Protein AF-A0A9E2R8F4-F1 (afdb_monomer_lite)

pLDDT: mean 76.2, std 15.72, range [42.34, 91.75]

Structure (mmCIF, N/CA/C/O backbone):
data_AF-A0A9E2R8F4-F1
#
_entry.id   AF-A0A9E2R8F4-F1
#
loop_
_atom_site.group_PDB
_atom_site.id
_atom_site.type_symbol
_atom_site.label_atom_id
_atom_site.label_alt_id
_atom_site.label_comp_id
_atom_site.label_asym_id
_atom_site.label_entity_id
_atom_site.label_seq_id
_atom_site.pdbx_PDB_ins_code
_atom_site.Cartn_x
_atom_site.Cartn_y
_atom_site.Cartn_z
_atom_site.occupancy
_atom_site.B_iso_or_equiv
_atom_site.auth_seq_id
_atom_site.auth_comp_id
_atom_site.auth_asym_id
_atom_site.auth_atom_id
_atom_site.pdbx_PDB_model_num
ATOM 1 N N . MET A 1 1 ? 22.114 -28.091 -28.257 1.00 45.56 1 MET A N 1
ATOM 2 C CA . MET A 1 1 ? 21.878 -26.692 -27.839 1.00 45.56 1 MET A CA 1
ATOM 3 C C . MET A 1 1 ? 20.404 -26.543 -27.518 1.00 45.56 1 MET A C 1
ATOM 5 O O . MET A 1 1 ? 19.605 -26.364 -28.424 1.00 45.56 1 MET A O 1
ATOM 9 N N . LEU A 1 2 ? 20.029 -26.735 -26.254 1.00 44.59 2 LEU A N 1
ATOM 10 C CA . LEU A 1 2 ? 18.656 -26.515 -25.806 1.00 44.59 2 LEU A CA 1
ATOM 11 C C . LEU A 1 2 ? 18.560 -25.064 -25.327 1.00 44.59 2 LEU A C 1
ATOM 13 O O . LEU A 1 2 ? 19.376 -24.624 -24.521 1.00 44.59 2 LEU A O 1
ATOM 17 N N . ASN A 1 3 ? 17.620 -24.320 -25.907 1.00 44.53 3 ASN A N 1
ATOM 18 C CA . ASN A 1 3 ? 17.396 -22.906 -25.636 1.00 44.53 3 ASN A CA 1
ATOM 19 C C . ASN A 1 3 ? 17.088 -22.674 -24.149 1.00 44.53 3 ASN A C 1
ATOM 21 O O . ASN A 1 3 ? 16.184 -23.298 -23.595 1.00 44.53 3 ASN A O 1
ATOM 25 N N . VAL A 1 4 ? 17.787 -21.701 -23.555 1.00 55.56 4 VAL A N 1
ATOM 26 C CA . VAL A 1 4 ? 17.631 -21.169 -22.181 1.00 55.56 4 VAL A CA 1
ATOM 27 C C . VAL A 1 4 ? 16.216 -20.637 -21.871 1.00 55.56 4 VAL A C 1
ATOM 29 O O . VAL A 1 4 ? 15.943 -20.211 -20.755 1.00 55.56 4 VAL A O 1
ATOM 32 N N . ASP A 1 5 ? 15.281 -20.696 -22.821 1.00 58.69 5 ASP A N 1
ATOM 33 C CA . ASP A 1 5 ? 13.899 -20.254 -22.622 1.00 58.69 5 ASP A CA 1
ATOM 34 C C . ASP A 1 5 ? 12.928 -21.393 -22.231 1.00 58.69 5 ASP A C 1
ATOM 36 O O . ASP A 1 5 ? 11.921 -21.139 -21.576 1.00 58.69 5 ASP A O 1
ATOM 40 N N . GLN A 1 6 ? 13.243 -22.667 -22.523 1.00 52.72 6 GLN A N 1
ATOM 41 C CA . GLN A 1 6 ? 12.317 -23.793 -22.267 1.00 52.72 6 GLN A CA 1
ATOM 42 C C . GLN A 1 6 ? 12.386 -24.389 -20.848 1.00 52.72 6 GLN A C 1
ATOM 44 O O . GLN A 1 6 ? 11.528 -25.182 -20.467 1.00 52.72 6 GLN A O 1
ATOM 49 N N . SER A 1 7 ? 13.359 -24.000 -20.021 1.00 47.59 7 SER A N 1
ATOM 50 C CA . SER A 1 7 ? 13.517 -24.538 -18.655 1.00 47.59 7 SER A CA 1
ATOM 51 C C . SER A 1 7 ? 12.638 -23.848 -17.600 1.00 47.59 7 SER A C 1
ATOM 53 O O . SER A 1 7 ? 12.637 -24.250 -16.437 1.00 47.59 7 SER A O 1
ATOM 55 N N . ARG A 1 8 ? 11.869 -22.821 -17.985 1.00 50.94 8 ARG A N 1
ATOM 56 C CA . ARG A 1 8 ? 11.067 -21.986 -17.072 1.00 50.94 8 ARG A CA 1
ATOM 57 C C . ARG A 1 8 ? 9.810 -22.661 -16.507 1.00 50.94 8 ARG A C 1
ATOM 59 O O . ARG A 1 8 ? 9.228 -22.128 -15.572 1.00 50.94 8 ARG A O 1
ATOM 66 N N . ALA A 1 9 ? 9.400 -23.813 -17.042 1.00 50.09 9 ALA A N 1
ATOM 67 C CA . ALA A 1 9 ? 8.168 -24.502 -16.640 1.00 50.09 9 ALA A CA 1
ATOM 68 C C . ALA A 1 9 ? 8.376 -25.707 -15.695 1.00 50.09 9 ALA A C 1
ATOM 70 O O . ALA A 1 9 ? 7.396 -26.266 -15.215 1.00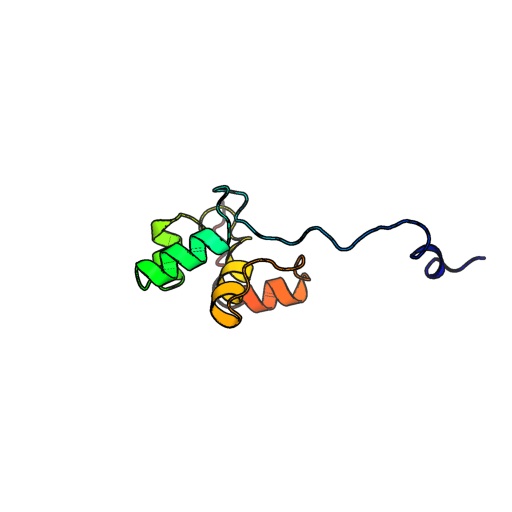 50.09 9 ALA A O 1
ATOM 71 N N . ILE A 1 10 ? 9.622 -26.126 -15.430 1.00 53.75 10 ILE A N 1
ATOM 72 C CA . ILE A 1 10 ? 9.915 -27.387 -14.710 1.00 53.75 10 ILE A CA 1
ATOM 73 C C . ILE A 1 10 ? 10.238 -27.144 -13.227 1.00 53.75 10 ILE A C 1
ATOM 75 O O . ILE A 1 10 ? 9.917 -27.963 -12.370 1.00 53.75 10 ILE A O 1
ATOM 79 N N . PHE A 1 11 ? 10.808 -25.985 -12.898 1.00 48.91 11 PHE A N 1
ATOM 80 C CA . PHE A 1 11 ? 10.978 -25.546 -11.518 1.00 48.91 11 PHE A CA 1
ATOM 81 C C . PHE A 1 11 ? 9.893 -24.525 -11.213 1.00 48.91 11 PHE A C 1
ATOM 83 O O . PHE A 1 11 ? 9.872 -23.461 -11.825 1.00 48.91 11 PHE A O 1
ATOM 90 N N . GLY A 1 12 ? 8.994 -24.855 -10.286 1.00 52.06 12 GLY A N 1
ATOM 91 C CA . GLY A 1 12 ? 7.975 -23.955 -9.754 1.00 52.06 12 GLY A CA 1
ATOM 92 C C . GLY A 1 12 ? 8.581 -22.737 -9.058 1.00 52.06 12 GLY A C 1
ATOM 93 O O . GLY A 1 12 ? 8.486 -22.602 -7.841 1.00 52.06 12 GLY A O 1
ATOM 94 N N . TYR A 1 13 ? 9.167 -21.820 -9.825 1.00 56.00 13 TYR A N 1
ATOM 95 C CA . TYR A 1 13 ? 9.445 -20.452 -9.413 1.00 56.00 13 TYR A CA 1
ATOM 96 C C . TYR A 1 13 ? 8.118 -19.704 -9.434 1.00 56.00 13 TYR A C 1
ATOM 98 O O . TYR A 1 13 ? 7.813 -18.904 -10.318 1.00 56.00 13 TYR A O 1
ATOM 106 N N . GLY A 1 14 ? 7.289 -20.103 -8.469 1.00 54.81 14 GLY A N 1
ATOM 107 C CA . GLY A 1 14 ? 5.982 -19.556 -8.201 1.00 54.81 14 GLY A CA 1
ATOM 108 C C . GLY A 1 14 ? 6.078 -18.056 -8.000 1.00 54.81 14 GLY A C 1
ATOM 109 O O . GLY A 1 14 ? 7.076 -17.527 -7.508 1.00 54.81 14 GLY A O 1
ATOM 110 N N . VAL A 1 15 ? 5.012 -17.397 -8.437 1.00 57.94 15 VAL A N 1
ATOM 111 C CA . VAL A 1 15 ? 4.760 -15.967 -8.302 1.00 57.94 15 VAL A CA 1
ATOM 112 C C . VAL A 1 15 ? 5.333 -15.458 -6.973 1.00 57.94 15 VAL A C 1
ATOM 114 O O . VAL A 1 15 ? 5.012 -16.037 -5.930 1.00 57.94 15 VAL A O 1
ATOM 117 N N . PRO A 1 16 ? 6.192 -14.420 -6.984 1.00 66.12 16 PRO A N 1
ATOM 118 C CA . PRO A 1 16 ? 6.761 -13.890 -5.754 1.00 66.12 16 PRO A CA 1
ATOM 119 C C . PRO A 1 16 ? 5.636 -13.567 -4.772 1.00 66.12 16 PRO A C 1
ATOM 121 O O . PRO A 1 16 ? 4.586 -13.053 -5.173 1.00 66.12 16 PRO A O 1
ATOM 124 N N . LEU A 1 17 ? 5.853 -13.902 -3.495 1.00 75.00 17 LEU A N 1
ATOM 125 C CA . LEU A 1 17 ? 4.856 -13.669 -2.456 1.00 75.00 17 LEU A CA 1
ATOM 126 C C . LEU A 1 17 ? 4.400 -12.206 -2.502 1.00 75.00 17 LEU A C 1
ATOM 128 O O . LEU A 1 17 ? 5.236 -11.305 -2.637 1.00 75.00 17 LEU A O 1
ATOM 132 N N . PRO A 1 18 ? 3.083 -11.963 -2.417 1.00 84.44 18 PRO A N 1
ATOM 133 C CA . PRO A 1 18 ? 2.562 -10.619 -2.522 1.00 84.44 18 PRO A CA 1
ATOM 134 C C . PRO A 1 18 ? 3.068 -9.772 -1.356 1.00 84.44 18 PRO A C 1
ATOM 136 O O . PRO A 1 18 ? 3.098 -10.204 -0.204 1.00 84.44 18 PRO A O 1
ATOM 139 N N . VAL A 1 19 ? 3.425 -8.535 -1.664 1.00 88.50 19 VAL A N 1
ATOM 140 C CA . VAL A 1 19 ? 3.740 -7.506 -0.686 1.00 88.50 19 VAL A CA 1
ATOM 141 C C . VAL A 1 19 ? 2.427 -7.039 -0.065 1.00 88.50 19 VAL A C 1
ATOM 143 O O . VAL A 1 19 ? 1.565 -6.476 -0.745 1.00 88.50 19 VAL A O 1
ATOM 146 N N . ASP A 1 20 ? 2.269 -7.287 1.233 1.00 91.69 20 ASP A N 1
ATOM 147 C CA . ASP A 1 20 ? 1.074 -6.944 2.011 1.00 91.69 20 ASP A CA 1
ATOM 148 C C . ASP A 1 20 ? 1.368 -6.007 3.192 1.00 91.69 20 ASP A C 1
ATOM 150 O O . ASP A 1 20 ? 0.445 -5.611 3.904 1.00 91.69 20 ASP A O 1
ATOM 154 N N . ARG A 1 21 ? 2.641 -5.670 3.437 1.00 88.94 21 ARG A N 1
ATOM 155 C CA . ARG A 1 21 ? 3.067 -4.946 4.638 1.00 88.94 21 ARG A CA 1
ATOM 156 C C . ARG A 1 21 ? 4.293 -4.072 4.444 1.00 88.94 21 ARG A C 1
ATOM 158 O O . ARG A 1 21 ? 5.163 -4.323 3.614 1.00 88.94 21 ARG A O 1
ATOM 165 N N . CYS A 1 22 ? 4.403 -3.078 5.314 1.00 88.94 22 CYS A N 1
ATOM 166 C CA . CYS A 1 22 ? 5.638 -2.368 5.588 1.00 88.94 22 CYS A CA 1
ATOM 167 C C . CYS A 1 22 ? 6.538 -3.230 6.484 1.00 88.94 22 CYS A C 1
ATOM 169 O O . CYS A 1 22 ? 6.212 -3.476 7.644 1.00 88.94 22 CYS A O 1
ATOM 171 N N . VAL A 1 23 ? 7.698 -3.641 5.969 1.00 86.31 23 VAL A N 1
ATOM 172 C CA . VAL A 1 23 ? 8.667 -4.468 6.711 1.00 86.31 23 VAL A CA 1
ATOM 173 C C . VAL A 1 23 ? 9.339 -3.722 7.867 1.00 86.31 23 VAL A C 1
ATOM 175 O O . VAL A 1 23 ? 9.701 -4.333 8.863 1.00 86.31 23 VAL A O 1
ATOM 178 N N . CYS A 1 24 ? 9.471 -2.395 7.778 1.00 85.38 24 CYS A N 1
ATOM 179 C CA . CYS A 1 24 ? 10.123 -1.596 8.819 1.00 85.38 24 CYS A CA 1
ATOM 180 C C . CYS A 1 24 ? 9.318 -1.498 10.115 1.00 85.38 24 CYS A C 1
ATOM 182 O O . CYS A 1 24 ? 9.910 -1.437 11.188 1.00 85.38 24 CYS A O 1
ATOM 184 N N . HIS A 1 25 ? 7.993 -1.437 9.996 1.00 83.62 25 HIS A N 1
ATOM 185 C CA . HIS A 1 25 ? 7.073 -1.261 11.122 1.00 83.62 25 HIS A CA 1
ATOM 186 C C . HIS A 1 25 ? 6.179 -2.489 11.342 1.00 83.62 25 HIS A C 1
ATOM 188 O O . HIS A 1 25 ? 5.329 -2.469 12.224 1.00 83.62 25 HIS A O 1
ATOM 194 N N . ASN A 1 26 ? 6.364 -3.543 10.536 1.00 86.88 26 ASN A N 1
ATOM 195 C CA . ASN A 1 26 ? 5.549 -4.757 10.504 1.00 86.88 26 ASN A CA 1
ATOM 196 C C . ASN A 1 26 ? 4.032 -4.478 10.495 1.00 86.88 26 ASN A C 1
ATOM 198 O O . ASN A 1 26 ? 3.266 -5.115 11.213 1.00 86.88 26 ASN A O 1
ATOM 202 N N . ARG A 1 27 ? 3.604 -3.497 9.691 1.00 88.69 27 ARG A N 1
ATOM 203 C CA . ARG A 1 27 ? 2.194 -3.104 9.540 1.00 88.69 27 ARG A CA 1
ATOM 204 C C . ARG A 1 27 ? 1.676 -3.478 8.171 1.00 88.69 27 ARG A C 1
ATOM 206 O O . ARG A 1 27 ? 2.305 -3.146 7.167 1.00 88.69 27 ARG A O 1
ATOM 213 N N . THR A 1 28 ? 0.533 -4.143 8.134 1.00 91.38 28 THR A N 1
ATOM 214 C CA . THR A 1 28 ? -0.125 -4.535 6.890 1.00 91.38 28 THR A CA 1
ATOM 215 C C . THR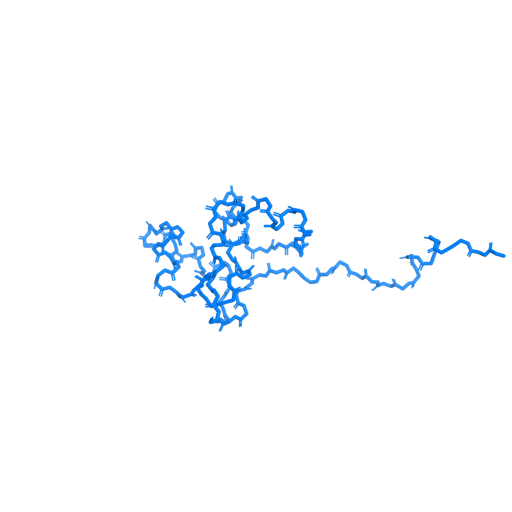 A 1 28 ? -0.793 -3.344 6.212 1.00 91.38 28 THR A C 1
ATOM 217 O O . THR A 1 28 ? -1.237 -2.398 6.864 1.00 91.38 28 THR A O 1
ATOM 220 N N . PHE A 1 29 ? -0.928 -3.396 4.889 1.00 90.88 29 PHE A N 1
ATOM 221 C CA . PHE A 1 29 ? -1.690 -2.397 4.144 1.00 90.88 29 PHE A CA 1
ATOM 222 C C . PHE A 1 29 ? -3.177 -2.422 4.520 1.00 90.88 29 PHE A C 1
ATOM 224 O O . PHE A 1 29 ? -3.832 -1.391 4.461 1.00 90.88 29 PHE A O 1
ATOM 231 N N . ALA A 1 30 ? -3.710 -3.561 4.972 1.00 91.75 30 ALA A N 1
ATOM 232 C CA . ALA A 1 30 ? -5.078 -3.644 5.482 1.00 91.75 30 ALA A CA 1
ATOM 233 C C . ALA A 1 30 ? -5.272 -2.836 6.776 1.00 91.75 30 ALA A C 1
ATOM 235 O O . ALA A 1 30 ? -6.219 -2.056 6.865 1.00 91.75 30 ALA A O 1
ATOM 236 N N . GLU A 1 31 ? -4.354 -2.959 7.740 1.00 91.00 31 GLU A N 1
ATOM 237 C CA . GLU A 1 31 ? -4.363 -2.126 8.952 1.00 91.00 31 GLU A CA 1
ATOM 238 C C . GLU A 1 31 ? -4.217 -0.642 8.601 1.00 91.00 31 GLU A C 1
ATOM 240 O O . GLU A 1 31 ? -4.965 0.192 9.104 1.00 91.00 31 GLU A O 1
ATOM 245 N N . LEU A 1 32 ? -3.291 -0.313 7.696 1.00 88.69 32 LEU A N 1
ATOM 246 C CA . LEU A 1 32 ? -3.072 1.061 7.245 1.00 88.69 32 LEU A CA 1
ATOM 247 C C . LEU A 1 32 ? -4.310 1.646 6.554 1.00 88.69 32 LEU A C 1
ATOM 249 O O . LEU A 1 32 ? -4.664 2.793 6.813 1.00 88.69 32 LEU A O 1
ATOM 253 N N . GLN A 1 33 ? -5.004 0.859 5.729 1.00 90.06 33 GLN A N 1
ATOM 254 C CA . GLN A 1 33 ? -6.255 1.274 5.100 1.00 90.06 33 GLN A CA 1
ATOM 255 C C . GLN A 1 33 ? -7.364 1.493 6.133 1.00 90.06 33 GLN A C 1
ATOM 257 O O . GLN A 1 33 ? -8.145 2.433 5.999 1.00 90.06 33 GLN A O 1
ATOM 262 N N . HIS A 1 34 ? -7.447 0.634 7.151 1.00 91.12 34 HIS A N 1
ATOM 263 C CA . HIS A 1 34 ? -8.430 0.781 8.218 1.00 91.12 34 HIS A CA 1
ATOM 264 C C . HIS A 1 34 ? -8.205 2.078 9.002 1.00 91.12 34 HIS A C 1
ATOM 266 O O . HIS A 1 34 ? -9.145 2.849 9.163 1.00 91.12 34 HIS A O 1
ATOM 272 N N . ILE A 1 35 ? -6.959 2.362 9.395 1.00 89.12 35 ILE A N 1
ATOM 273 C CA . ILE A 1 35 ? -6.576 3.611 10.072 1.00 89.12 35 ILE A CA 1
ATOM 274 C C . ILE A 1 35 ? -6.892 4.820 9.184 1.00 89.12 35 ILE A C 1
ATOM 276 O O . ILE A 1 35 ? -7.548 5.759 9.627 1.00 89.12 35 ILE A O 1
ATOM 280 N N . ALA A 1 36 ? -6.498 4.770 7.908 1.00 89.69 36 ALA A N 1
ATOM 281 C CA . ALA A 1 36 ? -6.762 5.848 6.960 1.00 89.69 36 ALA A CA 1
ATOM 282 C C . ALA A 1 36 ? -8.259 6.154 6.815 1.00 89.69 36 ALA A C 1
ATOM 284 O O . ALA A 1 36 ? -8.644 7.317 6.770 1.00 89.69 36 ALA A O 1
ATOM 285 N N . LYS A 1 37 ? -9.110 5.122 6.767 1.00 88.75 37 LYS A N 1
ATOM 286 C CA . LYS A 1 37 ? -10.567 5.280 6.667 1.00 88.75 37 LYS A CA 1
ATOM 28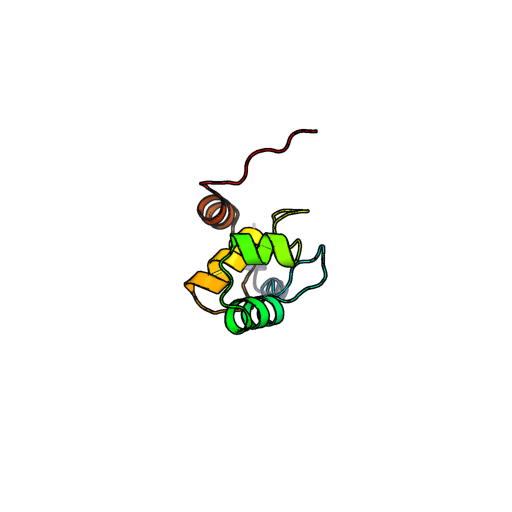7 C C . LYS A 1 37 ? -11.200 5.749 7.976 1.00 88.75 37 LYS A C 1
ATOM 289 O O . LYS A 1 37 ? -12.065 6.614 7.941 1.00 88.75 37 LYS A O 1
ATOM 294 N N . ALA A 1 38 ? -10.787 5.188 9.111 1.00 91.25 38 ALA A N 1
ATOM 295 C CA . ALA A 1 38 ? -11.346 5.525 10.419 1.00 91.25 38 ALA A CA 1
ATOM 296 C C . ALA A 1 38 ? -11.055 6.981 10.811 1.00 91.25 38 ALA A C 1
ATOM 298 O O . ALA A 1 38 ? -11.921 7.667 11.344 1.00 91.25 38 ALA A O 1
ATOM 299 N N . GLU A 1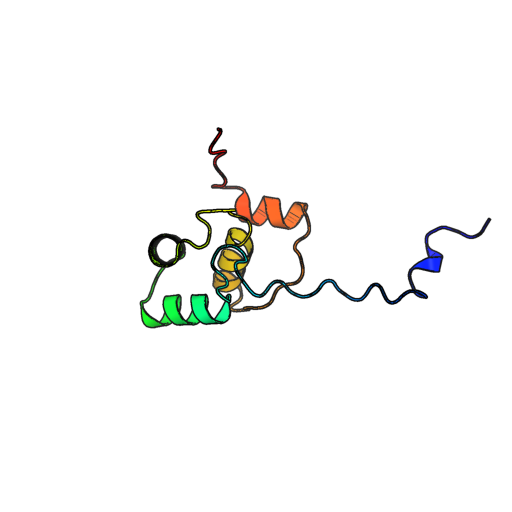 39 ? -9.849 7.459 10.508 1.00 89.94 39 GLU A N 1
ATOM 300 C CA . GLU A 1 39 ? -9.384 8.801 10.866 1.00 89.94 39 GLU A CA 1
ATOM 301 C C . GLU A 1 39 ? -9.471 9.801 9.688 1.00 89.94 39 GLU A C 1
ATOM 303 O O . GLU A 1 39 ? -9.074 10.952 9.837 1.00 89.94 39 GLU A O 1
ATOM 308 N N . ASN A 1 40 ? -10.001 9.389 8.525 1.00 89.19 40 ASN A N 1
ATOM 309 C CA . ASN A 1 40 ? -10.034 10.177 7.278 1.00 89.19 40 ASN A CA 1
ATOM 310 C C . ASN A 1 40 ? -8.664 10.788 6.905 1.00 89.19 40 ASN A C 1
ATOM 312 O O . ASN A 1 40 ? -8.564 11.957 6.533 1.00 89.19 40 ASN A O 1
ATOM 316 N N . LEU A 1 41 ? -7.597 9.990 7.010 1.00 87.88 41 LEU A N 1
ATOM 317 C CA . LEU A 1 41 ? -6.222 10.433 6.768 1.00 87.88 41 LEU A CA 1
ATOM 318 C C . LEU A 1 41 ? -5.826 10.294 5.297 1.00 87.88 41 LEU A C 1
ATOM 320 O O . LEU A 1 41 ? -6.015 9.246 4.665 1.00 87.88 41 LEU A O 1
ATOM 324 N N . ASP A 1 42 ? -5.167 11.329 4.787 1.00 85.12 42 ASP A N 1
ATOM 325 C CA . ASP A 1 42 ? -4.447 11.270 3.523 1.00 85.12 42 ASP A 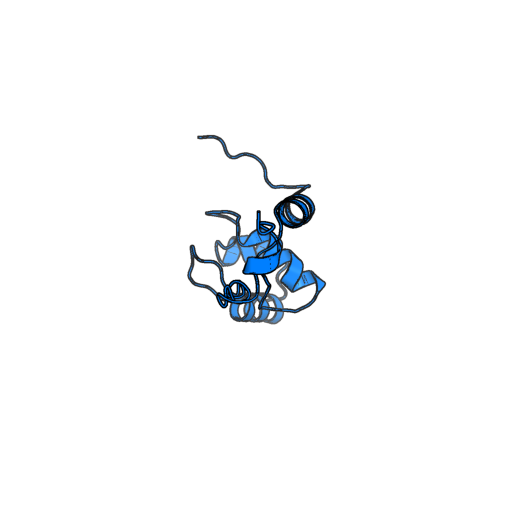CA 1
ATOM 326 C C . ASP A 1 42 ? -3.101 10.529 3.670 1.00 85.12 42 ASP A C 1
ATOM 328 O O . ASP A 1 42 ? -2.670 10.148 4.762 1.00 85.12 42 ASP A O 1
ATOM 332 N N . HIS A 1 43 ? -2.417 10.297 2.548 1.00 81.56 43 HIS A N 1
ATOM 333 C CA . HIS A 1 43 ? -1.144 9.570 2.542 1.00 81.56 43 HIS A CA 1
ATOM 334 C C . HIS A 1 43 ? -0.075 10.233 3.432 1.00 81.56 43 HIS A C 1
ATOM 336 O O . HIS A 1 43 ? 0.716 9.533 4.069 1.00 81.56 43 HIS A O 1
ATOM 342 N N . ALA A 1 44 ? -0.019 11.568 3.465 1.00 82.94 44 ALA A N 1
ATOM 343 C CA . ALA A 1 44 ? 0.974 12.304 4.241 1.00 82.94 44 ALA A CA 1
ATOM 344 C C . ALA A 1 44 ? 0.701 12.187 5.748 1.00 82.94 44 ALA A C 1
ATOM 346 O O . ALA A 1 44 ? 1.609 11.851 6.510 1.00 82.94 44 ALA A O 1
ATOM 347 N N . ALA A 1 45 ? -0.551 12.368 6.168 1.00 85.00 45 ALA A N 1
ATOM 348 C CA . ALA A 1 45 ? -0.977 12.232 7.552 1.00 85.00 45 ALA A CA 1
ATOM 349 C C . ALA A 1 45 ? -0.856 10.783 8.044 1.00 85.00 45 ALA A C 1
ATOM 351 O O . ALA A 1 45 ? -0.364 10.549 9.148 1.00 85.00 45 ALA A O 1
ATOM 352 N N . LEU A 1 46 ? -1.193 9.794 7.209 1.00 86.12 46 LEU A N 1
ATOM 353 C CA . LEU A 1 46 ? -0.987 8.379 7.528 1.00 86.12 46 LEU A CA 1
ATOM 354 C C . LEU A 1 46 ? 0.504 8.049 7.703 1.00 86.12 46 LEU A C 1
ATOM 356 O O . LEU A 1 46 ? 0.874 7.317 8.625 1.00 86.12 46 LEU A O 1
ATOM 360 N N . SER A 1 47 ? 1.371 8.598 6.846 1.00 84.81 47 SER A N 1
ATOM 361 C CA . SER A 1 47 ? 2.825 8.438 6.964 1.00 84.81 47 SER A CA 1
ATOM 362 C C . SER A 1 47 ? 3.357 9.074 8.251 1.00 84.81 47 SER A C 1
ATOM 364 O O . SER A 1 47 ? 4.087 8.415 8.989 1.00 84.81 47 SER A O 1
ATOM 366 N N . ALA A 1 48 ? 2.926 10.295 8.581 1.00 85.06 48 ALA A N 1
ATOM 367 C CA . ALA A 1 48 ? 3.307 10.976 9.819 1.00 85.06 48 ALA A CA 1
ATOM 368 C C . ALA A 1 48 ? 2.830 10.224 11.074 1.00 85.06 48 ALA A C 1
ATOM 370 O O . ALA A 1 48 ? 3.556 10.130 12.061 1.00 85.06 48 ALA A O 1
ATOM 371 N N . ARG A 1 49 ? 1.628 9.640 11.022 1.00 84.00 49 ARG A N 1
ATOM 372 C CA . ARG A 1 49 ? 1.022 8.896 12.133 1.00 84.00 49 ARG A CA 1
ATOM 373 C C . ARG A 1 49 ? 1.676 7.538 12.376 1.00 84.00 49 ARG A C 1
ATOM 375 O O . ARG A 1 49 ? 1.846 7.138 13.524 1.00 84.00 49 ARG A O 1
ATOM 382 N N . THR A 1 50 ? 2.002 6.811 11.308 1.00 81.81 50 THR A N 1
ATOM 383 C CA . THR A 1 50 ? 2.441 5.404 11.386 1.00 81.81 50 THR A CA 1
ATOM 384 C C . THR A 1 50 ? 3.945 5.214 11.200 1.00 81.81 50 THR A C 1
ATOM 386 O O . THR A 1 50 ? 4.457 4.123 11.448 1.00 81.81 50 THR A O 1
ATOM 389 N N . GLY A 1 51 ? 4.654 6.233 10.710 1.00 81.69 51 GLY A N 1
ATOM 390 C CA . GLY A 1 51 ? 6.056 6.143 10.292 1.00 81.69 51 GLY A CA 1
ATOM 391 C C . GLY A 1 51 ? 6.272 5.342 9.000 1.00 81.69 51 GLY A C 1
ATOM 392 O O . GLY A 1 51 ? 7.388 5.290 8.474 1.00 81.69 51 GLY A O 1
ATOM 393 N N . CYS A 1 52 ? 5.220 4.733 8.434 1.00 80.62 52 CYS A N 1
ATOM 394 C CA . CYS A 1 52 ? 5.310 4.063 7.140 1.00 80.62 52 CYS A CA 1
ATOM 395 C C . CYS A 1 52 ? 5.660 5.080 6.048 1.00 80.62 52 CYS A C 1
ATOM 397 O O . CYS A 1 52 ? 5.286 6.246 6.132 1.00 80.62 52 CYS A O 1
ATOM 399 N N . SER A 1 53 ? 6.421 4.652 5.041 1.00 75.94 53 SER A N 1
ATOM 400 C CA . SER A 1 53 ? 7.019 5.513 4.003 1.00 75.94 53 SER A CA 1
ATOM 401 C C . SER A 1 53 ? 8.142 6.461 4.463 1.00 75.94 53 SER A C 1
ATOM 403 O O . SER A 1 53 ? 8.785 7.048 3.600 1.00 75.94 53 SER A O 1
ATOM 405 N N . ALA A 1 54 ? 8.453 6.573 5.764 1.00 77.06 54 ALA A N 1
ATOM 406 C CA . ALA A 1 54 ? 9.487 7.495 6.260 1.00 77.06 54 ALA A CA 1
ATOM 407 C C . ALA A 1 54 ? 10.883 6.862 6.439 1.00 77.06 54 ALA A C 1
ATOM 409 O O . ALA A 1 54 ? 11.886 7.560 6.296 1.00 77.06 54 ALA A O 1
ATOM 410 N N . LYS A 1 55 ? 10.953 5.555 6.752 1.00 76.94 55 LYS A N 1
ATOM 411 C CA . LYS A 1 55 ? 12.215 4.844 7.048 1.00 76.94 55 LYS A CA 1
ATOM 412 C C . LYS A 1 55 ? 12.929 4.327 5.793 1.00 76.94 55 LYS A C 1
ATOM 414 O O . LYS A 1 55 ? 13.916 4.908 5.370 1.00 76.94 55 LYS A O 1
ATOM 419 N N . CYS A 1 56 ? 12.444 3.238 5.191 1.00 81.38 56 CYS A N 1
ATOM 420 C CA . CYS A 1 56 ? 13.034 2.675 3.967 1.00 81.38 56 CYS A CA 1
ATOM 421 C C . CYS A 1 56 ? 12.427 3.232 2.670 1.00 81.38 56 CYS A C 1
ATOM 423 O O . CYS A 1 56 ? 12.972 3.008 1.597 1.00 81.38 56 CYS A O 1
ATOM 425 N N . GLY A 1 57 ? 11.249 3.862 2.742 1.00 80.31 57 GLY A N 1
ATOM 426 C CA . GLY A 1 57 ? 10.514 4.378 1.580 1.00 80.31 57 GLY A CA 1
ATOM 427 C C . GLY A 1 57 ? 9.902 3.324 0.640 1.00 80.31 57 GLY A C 1
ATOM 428 O O . GLY A 1 57 ? 9.039 3.665 -0.164 1.00 80.31 57 GLY A O 1
ATOM 429 N N . THR A 1 58 ? 10.253 2.038 0.755 1.00 83.19 58 THR A N 1
ATOM 430 C CA . THR A 1 58 ? 9.846 1.004 -0.222 1.00 83.19 58 THR A CA 1
ATOM 431 C C . THR A 1 58 ? 8.366 0.628 -0.177 1.00 83.19 58 THR A C 1
ATOM 433 O O . THR A 1 58 ? 7.825 0.156 -1.173 1.00 83.19 58 THR A O 1
ATOM 436 N N . CYS A 1 59 ? 7.685 0.858 0.948 1.00 86.12 59 CYS A N 1
ATOM 437 C CA . CYS A 1 59 ? 6.239 0.656 1.080 1.00 86.12 59 CYS A CA 1
ATOM 438 C C . CYS A 1 59 ? 5.403 1.810 0.497 1.00 86.12 59 CYS A C 1
ATOM 440 O O . CYS A 1 59 ? 4.224 1.614 0.215 1.00 86.12 59 CYS A O 1
ATOM 442 N N . GLY A 1 60 ? 6.000 2.982 0.259 1.00 86.00 60 GLY A N 1
ATOM 443 C CA . GLY A 1 60 ? 5.317 4.162 -0.278 1.00 86.00 60 GLY A CA 1
ATOM 444 C C . GLY A 1 60 ? 4.531 3.931 -1.577 1.00 86.00 60 GLY A C 1
ATOM 445 O O . GLY A 1 60 ? 3.348 4.276 -1.611 1.00 86.00 60 GLY A O 1
ATOM 446 N N . PRO A 1 61 ? 5.105 3.321 -2.636 1.00 86.88 61 PRO A N 1
ATOM 447 C CA . PRO A 1 61 ? 4.366 3.097 -3.879 1.00 86.88 61 PRO A CA 1
ATOM 448 C C . PRO A 1 61 ? 3.196 2.124 -3.690 1.00 86.88 61 PRO A C 1
ATOM 450 O O . PRO A 1 61 ? 2.137 2.323 -4.279 1.00 86.88 61 PRO A O 1
ATOM 453 N N . TYR A 1 62 ? 3.336 1.129 -2.811 1.00 89.00 62 TYR A N 1
ATOM 454 C CA . TYR A 1 62 ? 2.256 0.198 -2.480 1.00 89.00 62 TYR A CA 1
ATOM 455 C C . TYR A 1 62 ? 1.125 0.872 -1.700 1.00 89.00 62 TYR A C 1
ATOM 457 O O . TYR A 1 62 ? -0.042 0.609 -1.970 1.00 89.00 62 TYR A O 1
ATOM 465 N N . ILE A 1 63 ? 1.440 1.790 -0.783 1.00 86.31 63 ILE A N 1
ATOM 466 C CA . ILE A 1 63 ? 0.424 2.570 -0.062 1.00 86.31 63 ILE A CA 1
ATOM 467 C C . ILE A 1 63 ? -0.300 3.514 -1.035 1.00 86.31 63 ILE A C 1
ATOM 469 O O . ILE A 1 63 ? -1.523 3.620 -0.996 1.00 86.31 63 ILE A O 1
ATOM 473 N N . ARG A 1 64 ? 0.412 4.148 -1.976 1.00 87.19 64 ARG A N 1
ATOM 474 C CA . ARG A 1 64 ? -0.225 4.936 -3.049 1.00 87.19 64 ARG A CA 1
ATOM 475 C C . ARG A 1 64 ? -1.144 4.076 -3.919 1.00 87.19 64 ARG A C 1
ATOM 477 O O . ARG A 1 64 ? -2.246 4.512 -4.245 1.00 87.19 64 ARG A O 1
ATOM 484 N N . LEU A 1 65 ? -0.725 2.858 -4.268 1.00 87.81 65 LEU A N 1
ATOM 485 C CA . LEU A 1 65 ? -1.583 1.902 -4.971 1.00 87.81 65 LEU A CA 1
ATOM 486 C C . LEU A 1 65 ? -2.805 1.530 -4.136 1.00 87.81 65 LEU A C 1
ATOM 488 O O . LEU A 1 65 ? -3.910 1.561 -4.664 1.00 87.81 65 LEU A O 1
ATOM 492 N N . MET A 1 66 ? -2.641 1.263 -2.842 1.00 89.31 66 MET A N 1
ATOM 493 C CA . MET A 1 66 ? -3.743 0.987 -1.920 1.00 89.31 66 MET A CA 1
ATOM 494 C C . MET A 1 66 ? -4.783 2.116 -1.919 1.00 89.31 66 MET A C 1
ATOM 496 O O . MET A 1 66 ? -5.974 1.823 -1.949 1.00 89.31 66 MET A O 1
ATOM 500 N N . TYR A 1 67 ? -4.373 3.387 -1.960 1.00 85.19 67 TYR A N 1
ATOM 501 C CA . TYR A 1 67 ? -5.313 4.508 -2.101 1.00 85.19 67 TYR A CA 1
ATOM 502 C C . TYR A 1 67 ? -5.988 4.568 -3.481 1.00 85.19 67 TYR A C 1
ATOM 504 O O . TYR A 1 67 ? -7.156 4.933 -3.563 1.00 85.19 67 TYR A O 1
ATOM 512 N N . LYS A 1 68 ? -5.283 4.203 -4.561 1.00 86.56 68 LYS A N 1
ATOM 513 C CA . LYS A 1 68 ? -5.829 4.237 -5.930 1.00 86.56 68 LYS A CA 1
ATOM 514 C C . LYS A 1 68 ? -6.796 3.091 -6.238 1.00 86.56 68 LYS A C 1
ATOM 516 O O . LYS A 1 68 ? -7.802 3.317 -6.897 1.00 86.56 68 LYS A O 1
ATOM 521 N N . CYS A 1 69 ? -6.475 1.867 -5.823 1.00 86.06 69 CYS A N 1
ATOM 522 C CA . CYS A 1 69 ? -7.233 0.664 -6.189 1.00 86.06 69 CYS A CA 1
ATOM 523 C C . CYS A 1 69 ? -7.951 -0.008 -5.011 1.00 86.06 69 CYS A C 1
ATOM 525 O O . CYS A 1 69 ? -8.734 -0.927 -5.225 1.00 86.06 69 CYS A O 1
ATOM 527 N N . GLY A 1 70 ? -7.680 0.401 -3.769 1.00 85.94 70 GLY A N 1
ATOM 528 C CA . GLY A 1 70 ? -8.267 -0.206 -2.572 1.00 85.94 70 GLY A CA 1
ATOM 529 C C . GLY A 1 70 ? -7.701 -1.582 -2.201 1.00 85.94 70 GLY A C 1
ATOM 530 O O . GLY A 1 70 ? -8.057 -2.110 -1.147 1.00 85.94 70 GLY A O 1
ATOM 531 N N . ALA A 1 71 ? -6.814 -2.166 -3.011 1.00 88.44 71 ALA A N 1
ATOM 532 C CA . ALA A 1 71 ? -6.185 -3.444 -2.702 1.00 88.44 71 ALA A CA 1
ATOM 533 C C . ALA A 1 71 ? -5.134 -3.308 -1.588 1.00 88.44 71 ALA A C 1
ATOM 535 O O . ALA A 1 71 ? -4.528 -2.257 -1.386 1.00 88.44 71 ALA A O 1
ATOM 536 N N . THR A 1 72 ? -4.918 -4.397 -0.856 1.00 89.88 72 THR A N 1
ATOM 537 C CA . THR A 1 72 ? -3.999 -4.462 0.296 1.00 89.88 72 THR A CA 1
ATOM 538 C C . THR A 1 72 ? -2.927 -5.538 0.130 1.00 89.88 72 THR A C 1
ATOM 540 O O . THR A 1 72 ? -2.135 -5.773 1.038 1.00 89.88 72 THR A O 1
ATOM 543 N N . ARG A 1 73 ? -2.895 -6.199 -1.030 1.00 88.94 73 ARG A N 1
ATOM 544 C CA . ARG A 1 73 ? -1.912 -7.216 -1.407 1.00 88.94 73 ARG A CA 1
ATOM 545 C C . ARG A 1 73 ? -1.521 -6.976 -2.852 1.00 88.94 73 ARG A C 1
ATOM 547 O O . ARG A 1 73 ? -2.394 -6.925 -3.716 1.00 88.94 73 ARG A O 1
ATOM 554 N N . PHE A 1 74 ? -0.229 -6.839 -3.103 1.00 87.19 74 PHE A N 1
ATOM 555 C CA . PHE A 1 74 ? 0.290 -6.493 -4.420 1.00 87.19 74 PHE A CA 1
ATOM 556 C C . PHE A 1 74 ? 1.400 -7.451 -4.832 1.00 87.19 74 PHE A C 1
ATOM 558 O O . PHE A 1 74 ? 2.183 -7.856 -3.978 1.00 87.19 74 PHE A O 1
ATOM 565 N N . PRO A 1 75 ? 1.526 -7.801 -6.119 1.00 86.56 75 PRO A N 1
ATOM 566 C CA . PRO A 1 75 ? 2.742 -8.444 -6.593 1.00 86.56 75 PRO A CA 1
ATOM 567 C C . PRO A 1 75 ? 3.938 -7.499 -6.415 1.00 86.56 75 PRO A C 1
ATOM 569 O O . PRO A 1 75 ? 3.775 -6.278 -6.334 1.00 86.56 75 PRO A O 1
ATOM 572 N N . VAL A 1 76 ? 5.147 -8.063 -6.374 1.00 84.75 76 VAL A N 1
ATOM 573 C CA . VAL A 1 76 ? 6.375 -7.260 -6.384 1.00 84.75 76 VAL A CA 1
ATOM 574 C C . VAL A 1 76 ? 6.380 -6.390 -7.641 1.00 84.75 76 VAL A C 1
ATOM 576 O O . VAL A 1 76 ? 6.282 -6.901 -8.757 1.00 84.75 76 VAL A O 1
ATOM 579 N N . LEU A 1 77 ? 6.465 -5.074 -7.448 1.00 83.81 77 LEU A N 1
ATOM 580 C CA . LEU A 1 77 ? 6.485 -4.119 -8.551 1.00 83.81 77 LEU A CA 1
ATOM 581 C C . LEU A 1 77 ? 7.738 -4.302 -9.406 1.00 83.81 77 LEU A C 1
ATOM 583 O O . LEU A 1 77 ? 8.838 -4.509 -8.887 1.00 83.81 77 LEU A O 1
ATOM 587 N N . SER A 1 78 ? 7.571 -4.157 -10.721 1.00 81.81 78 SER A N 1
ATOM 588 C CA . SER A 1 78 ? 8.707 -4.011 -11.624 1.00 81.81 78 SER A CA 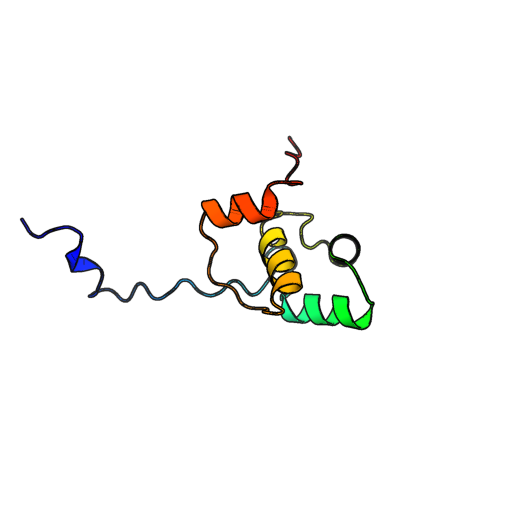1
ATOM 589 C C . SER A 1 78 ? 9.463 -2.715 -11.304 1.00 81.81 78 SER A C 1
ATOM 591 O O . SER A 1 78 ? 8.885 -1.753 -10.788 1.00 81.81 78 SER A O 1
ATOM 593 N N . GLN A 1 79 ? 10.754 -2.652 -11.640 1.00 76.25 79 GLN A N 1
ATOM 594 C CA . GLN A 1 79 ? 11.547 -1.435 -11.441 1.00 76.25 79 GLN A CA 1
ATOM 595 C C . GLN A 1 79 ? 10.914 -0.219 -12.140 1.00 76.25 79 GLN A C 1
ATOM 597 O O . GLN A 1 79 ? 10.880 0.870 -11.572 1.00 76.25 79 GLN A O 1
ATOM 602 N N . ALA A 1 80 ? 10.363 -0.409 -13.342 1.00 78.88 80 ALA A N 1
ATOM 603 C CA . ALA A 1 80 ? 9.708 0.655 -14.097 1.00 78.88 80 ALA A CA 1
ATOM 604 C C . ALA A 1 80 ? 8.456 1.191 -13.380 1.00 78.88 80 ALA A C 1
ATOM 606 O O . ALA A 1 80 ? 8.273 2.405 -13.282 1.00 78.88 80 ALA A O 1
ATOM 607 N N . ASP A 1 81 ? 7.614 0.308 -12.837 1.00 82.12 81 ASP A N 1
ATOM 608 C CA . ASP A 1 81 ? 6.400 0.719 -12.117 1.00 82.12 81 ASP A CA 1
ATOM 609 C C . ASP A 1 81 ? 6.728 1.369 -10.776 1.00 82.12 81 ASP A C 1
ATOM 611 O O . ASP A 1 81 ? 6.087 2.341 -10.375 1.00 82.12 81 ASP A O 1
ATOM 615 N N . PHE A 1 82 ? 7.773 0.880 -10.110 1.00 79.62 82 PHE A N 1
ATOM 616 C CA . PHE A 1 82 ? 8.285 1.471 -8.882 1.00 79.62 82 PHE A CA 1
ATOM 617 C C . PHE A 1 82 ? 8.727 2.926 -9.101 1.00 79.62 82 PHE A C 1
ATOM 619 O O . PHE A 1 82 ? 8.328 3.809 -8.343 1.00 79.62 82 PHE A O 1
ATOM 626 N N . VAL A 1 83 ? 9.481 3.193 -10.175 1.00 78.06 83 VAL A N 1
ATOM 627 C CA . VAL A 1 83 ? 9.908 4.552 -10.548 1.00 78.06 83 VAL A CA 1
ATOM 628 C C . VAL A 1 83 ? 8.709 5.440 -10.876 1.00 78.06 83 VAL A C 1
ATOM 630 O O . VAL A 1 83 ? 8.625 6.549 -10.363 1.00 78.06 83 VAL A O 1
ATOM 633 N N . ARG A 1 84 ? 7.737 4.954 -11.658 1.00 78.81 84 ARG A N 1
ATOM 634 C CA . ARG A 1 84 ? 6.525 5.724 -12.001 1.00 78.81 84 ARG A CA 1
ATOM 635 C C . ARG A 1 84 ? 5.699 6.118 -10.779 1.00 78.81 84 ARG A C 1
ATOM 637 O O . ARG A 1 84 ? 5.132 7.201 -10.746 1.00 78.81 84 ARG A O 1
ATOM 644 N N . LEU A 1 85 ? 5.605 5.240 -9.783 1.00 78.12 85 LEU A N 1
ATOM 645 C CA . LEU A 1 85 ? 4.802 5.484 -8.580 1.00 78.12 85 LEU A CA 1
ATOM 646 C C . LEU A 1 85 ? 5.510 6.364 -7.540 1.00 78.12 85 LEU A C 1
ATOM 648 O O . LEU A 1 85 ? 4.839 6.935 -6.678 1.00 78.12 85 LEU A O 1
ATOM 652 N N . LEU A 1 86 ? 6.839 6.472 -7.607 1.00 71.50 86 LEU A N 1
ATOM 653 C CA . LEU A 1 86 ? 7.654 7.338 -6.746 1.00 71.50 86 LEU A CA 1
ATOM 654 C C . LEU A 1 86 ? 8.097 8.649 -7.410 1.00 71.50 86 LEU A C 1
ATOM 656 O O . LEU A 1 86 ? 8.620 9.517 -6.709 1.00 71.50 86 LEU A O 1
ATOM 660 N N . GLY A 1 87 ? 7.890 8.779 -8.723 1.00 55.84 87 GLY A N 1
ATOM 661 C CA . GLY A 1 87 ? 8.534 9.727 -9.637 1.00 55.84 87 GLY A CA 1
ATOM 662 C C . GLY A 1 87 ? 8.378 11.224 -9.370 1.00 55.84 87 GLY A C 1
ATOM 663 O O . GLY A 1 87 ? 8.988 11.995 -10.095 1.00 55.84 87 GLY A O 1
ATOM 664 N N . ASP A 1 88 ? 7.675 11.638 -8.316 1.00 50.59 88 ASP A N 1
ATOM 665 C CA . ASP A 1 88 ? 7.478 13.056 -7.985 1.00 50.59 88 ASP A CA 1
ATOM 666 C C . ASP A 1 88 ? 7.874 13.423 -6.535 1.00 50.59 88 ASP A C 1
ATOM 668 O O . ASP A 1 88 ? 7.567 14.521 -6.079 1.00 50.59 88 ASP A O 1
ATOM 672 N N . GLY A 1 89 ? 8.519 12.537 -5.755 1.00 51.34 89 GLY A N 1
ATOM 673 C CA . GLY A 1 89 ? 8.815 12.870 -4.344 1.00 51.34 89 GLY A CA 1
ATOM 674 C C . GLY A 1 89 ? 9.781 11.979 -3.560 1.00 51.34 89 GLY A C 1
ATOM 675 O O . GLY A 1 89 ? 9.854 12.096 -2.337 1.00 51.34 89 GLY A O 1
ATOM 676 N N . GLY A 1 90 ? 10.520 11.084 -4.214 1.00 48.25 90 GLY A N 1
ATOM 677 C CA . GLY A 1 90 ? 11.614 10.336 -3.587 1.00 48.25 90 GLY A CA 1
ATOM 678 C C . GLY A 1 90 ? 12.901 11.160 -3.503 1.00 48.25 90 GLY A C 1
ATOM 679 O O . GLY A 1 90 ? 13.896 10.779 -4.114 1.00 48.25 90 GLY A O 1
ATOM 680 N N . GLU A 1 91 ? 12.875 12.302 -2.808 1.00 42.34 91 GLU A N 1
ATOM 681 C CA . GLU A 1 91 ? 14.069 13.121 -2.559 1.00 42.34 91 GLU A CA 1
ATOM 682 C C . GLU A 1 91 ? 15.151 12.255 -1.902 1.00 42.34 91 GLU A C 1
ATOM 684 O O . GLU A 1 91 ? 14.928 11.597 -0.878 1.00 42.34 91 GLU A O 1
ATOM 689 N N . ARG A 1 92 ? 16.336 12.260 -2.514 1.00 52.41 92 ARG A N 1
ATOM 690 C CA . ARG A 1 92 ? 17.543 11.612 -2.009 1.00 52.41 92 ARG A CA 1
ATOM 691 C C . ARG A 1 92 ? 17.914 12.278 -0.685 1.00 52.41 92 ARG A C 1
ATOM 693 O O . ARG A 1 92 ? 18.617 13.283 -0.681 1.00 52.41 92 ARG A O 1
ATOM 700 N N . ARG A 1 93 ? 17.488 11.722 0.451 1.00 50.69 93 ARG A N 1
ATOM 701 C CA . ARG A 1 93 ? 18.084 12.082 1.743 1.00 50.69 93 ARG A CA 1
ATOM 702 C C . ARG A 1 93 ? 19.451 11.402 1.818 1.00 50.69 93 ARG A C 1
ATOM 704 O O . ARG A 1 93 ? 19.571 10.259 2.250 1.00 50.69 93 ARG A O 1
ATOM 711 N N . GLY A 1 94 ? 20.428 12.092 1.231 1.00 43.03 94 GLY A N 1
ATOM 712 C CA . GLY A 1 94 ? 21.845 11.775 1.303 1.00 43.03 94 GLY A CA 1
ATOM 713 C C . GLY A 1 94 ? 22.318 11.713 2.752 1.00 43.03 94 GLY A C 1
ATOM 714 O O . GLY A 1 94 ? 21.768 12.390 3.622 1.00 43.03 94 GLY A O 1
ATOM 715 N N . VAL A 1 95 ? 23.286 10.822 2.953 1.00 45.25 95 VAL A N 1
ATOM 716 C CA . VAL A 1 95 ? 24.079 10.618 4.171 1.00 45.25 95 VAL A CA 1
ATOM 717 C C . VAL A 1 95 ? 24.826 11.892 4.541 1.00 45.25 95 VAL A C 1
ATOM 719 O O . VAL A 1 95 ? 25.328 12.549 3.601 1.00 45.25 95 VAL A O 1
#

Sequence (95 aa):
MLNVDQSRAIFGYGVPLPVDRCVCHNRTFAELQHIAKAENLDHAALSARTGCSAKCGTCGPYIRLMYKCGATRFPVLSQADFVRLLGDGGERRGV

Radius of gyration: 16.67 Å; chains: 1; bounding box: 35×40×40 Å

Secondary structure (DSSP, 8-state):
---TTGGGGTS----PPPB-EETTTTEEHHHHHHHHHHTT--HHHHHHHH-TTTSS-TTHHHHHHHHHH--S-BPPPPHHHHHHHHTTT------

Foldseek 3Di:
DDDPPPVVPPDCPDFPFWDQDDPVQRGGLVNLVVCCVVVVDDPVRSCVVRVPCPPPNQCQLVNVVCVVPVDRTHGDDDPVSSCVSCVPPPPPPDD